Protein AF-A0A851CH70-F1 (afdb_monomer_lite)

Sequence (62 aa):
FSPIPLHFLITSPLFPGNRLTPSVYLLPPHPEEASGPHTTVSLTCLVRGFFPENIDVQWQKN

pLDDT: mean 81.4, std 14.37, range [48.69, 96.56]

Foldseek 3Di:
DDDDDPVCVVVDPPDPDDFWDWDKDWDFFDPCCVVDPHPDTDIDIDTDGGPDPDDDDDDDDD

Structure (mmCIF, N/CA/C/O backbone):
data_AF-A0A851CH70-F1
#
_entry.id   AF-A0A851CH70-F1
#
loop_
_atom_site.group_PDB
_atom_site.id
_atom_site.type_symbol
_atom_site.label_atom_id
_atom_site.label_alt_id
_atom_site.label_comp_id
_atom_site.label_asym_id
_atom_site.label_entity_id
_atom_site.label_seq_id
_atom_site.pdbx_PDB_ins_code
_atom_site.Cartn_x
_atom_site.Cartn_y
_atom_site.Cartn_z
_atom_site.occupancy
_atom_site.B_iso_or_equiv
_atom_site.auth_seq_id
_atom_site.auth_comp_id
_atom_site.auth_asym_id
_atom_site.auth_atom_id
_atom_site.pdbx_PDB_model_num
ATOM 1 N N . PHE A 1 1 ? -17.106 -12.750 41.674 1.00 48.69 1 PHE A N 1
ATOM 2 C CA . PHE A 1 1 ? -16.843 -11.957 40.460 1.00 48.69 1 PHE A CA 1
ATOM 3 C C . PHE A 1 1 ? -15.407 -11.463 40.525 1.00 48.69 1 PHE A C 1
ATOM 5 O O . PHE A 1 1 ? -15.138 -10.517 41.250 1.00 48.69 1 PHE A O 1
ATOM 12 N N . SER A 1 2 ? -14.466 -12.185 39.909 1.00 52.34 2 SER A N 1
ATOM 13 C CA . SER A 1 2 ? -13.051 -11.787 39.920 1.00 52.34 2 SER A CA 1
ATOM 14 C C . SER A 1 2 ? -12.856 -10.577 38.996 1.00 52.34 2 SER A C 1
ATOM 16 O O . SER A 1 2 ? -13.397 -10.612 37.887 1.00 52.34 2 SER A O 1
ATOM 18 N N . PRO A 1 3 ? -12.147 -9.514 39.413 1.00 71.50 3 PRO A N 1
ATOM 19 C CA . PRO A 1 3 ? -11.902 -8.362 38.556 1.00 71.50 3 PRO A CA 1
ATOM 20 C C . PRO A 1 3 ? -11.023 -8.770 37.368 1.00 71.50 3 PRO A C 1
ATOM 22 O O . PRO A 1 3 ? -9.983 -9.409 37.527 1.00 71.50 3 PRO A O 1
ATOM 25 N N . ILE A 1 4 ? -11.466 -8.420 36.161 1.00 67.94 4 ILE A N 1
ATOM 26 C CA . ILE A 1 4 ? -10.742 -8.718 34.923 1.00 67.94 4 ILE A CA 1
ATOM 27 C C . ILE A 1 4 ? -9.487 -7.825 34.879 1.00 67.94 4 ILE A C 1
ATOM 29 O O . ILE A 1 4 ? -9.611 -6.616 35.095 1.00 67.94 4 ILE A O 1
ATOM 33 N N . PRO A 1 5 ? -8.284 -8.369 34.612 1.00 74.12 5 PRO A N 1
ATOM 34 C CA . PRO A 1 5 ? -7.055 -7.578 34.575 1.00 74.12 5 PRO A CA 1
ATOM 35 C C . PRO A 1 5 ? -7.117 -6.486 33.498 1.00 74.12 5 PRO A C 1
ATOM 37 O O . PRO A 1 5 ? -7.507 -6.758 32.365 1.00 74.12 5 PRO A O 1
ATOM 40 N N . LEU A 1 6 ? -6.659 -5.268 33.805 1.00 61.97 6 LEU A N 1
ATOM 41 C CA . LEU A 1 6 ? -6.656 -4.139 32.857 1.00 61.97 6 LEU A CA 1
ATOM 42 C C . LEU A 1 6 ? -5.944 -4.466 31.534 1.00 61.97 6 LEU A C 1
ATOM 44 O O . LEU A 1 6 ? -6.406 -4.065 30.471 1.00 61.97 6 LEU A O 1
ATOM 48 N N . HIS A 1 7 ? -4.873 -5.263 31.579 1.00 62.78 7 HIS A N 1
ATOM 49 C CA . HIS A 1 7 ? -4.165 -5.720 30.380 1.00 62.78 7 HIS A CA 1
ATOM 50 C C . HIS A 1 7 ? -5.063 -6.531 29.428 1.00 62.78 7 HIS A C 1
ATOM 52 O O . HIS A 1 7 ? -4.924 -6.419 28.212 1.00 62.78 7 HIS A O 1
ATOM 58 N N . PHE A 1 8 ? -6.020 -7.298 29.968 1.00 58.66 8 PHE A N 1
ATOM 59 C CA . PHE A 1 8 ? -7.011 -8.034 29.180 1.00 58.66 8 PHE A CA 1
ATOM 60 C C . PHE A 1 8 ? -8.054 -7.113 28.544 1.00 58.66 8 PHE A C 1
ATOM 62 O O . PHE A 1 8 ? -8.486 -7.410 27.444 1.00 58.66 8 PHE A O 1
ATOM 69 N N . LEU A 1 9 ? -8.430 -5.992 29.169 1.00 58.34 9 LEU A N 1
ATOM 70 C CA . LEU A 1 9 ? -9.353 -5.016 28.566 1.00 58.34 9 LEU A CA 1
ATOM 71 C C . LEU A 1 9 ? -8.711 -4.251 27.401 1.00 58.34 9 LEU A C 1
ATOM 73 O O . LEU A 1 9 ? -9.381 -3.967 26.413 1.00 58.34 9 LEU A O 1
ATOM 77 N N . ILE A 1 10 ? -7.411 -3.959 27.506 1.00 60.06 10 ILE A N 1
ATOM 78 C CA . ILE A 1 10 ? -6.629 -3.289 26.455 1.00 60.06 10 ILE A CA 1
ATOM 79 C C . ILE A 1 10 ? -6.414 -4.219 25.248 1.00 60.06 10 ILE A C 1
ATOM 81 O O . ILE A 1 10 ? -6.444 -3.765 24.108 1.00 60.06 10 ILE A O 1
ATOM 85 N N . THR A 1 11 ? -6.208 -5.521 25.488 1.00 55.41 11 THR A N 1
ATOM 86 C CA . THR A 1 11 ? -6.021 -6.531 24.425 1.00 55.41 11 THR A CA 1
ATOM 87 C C . THR A 1 11 ? -7.327 -7.138 23.915 1.00 55.41 11 THR A C 1
ATOM 89 O O . THR A 1 11 ? -7.371 -7.641 22.792 1.00 55.41 11 THR A O 1
ATOM 92 N N . SER A 1 12 ? -8.407 -7.090 24.698 1.00 56.56 12 SER A N 1
ATOM 93 C CA . SER A 1 12 ? -9.730 -7.502 24.242 1.00 56.56 12 SER A CA 1
ATOM 94 C C . SER A 1 12 ? -10.286 -6.454 23.282 1.00 56.56 12 SER A C 1
ATOM 96 O O . SER A 1 12 ? -10.270 -5.265 23.607 1.00 56.56 12 SER A O 1
ATOM 98 N N . PRO A 1 13 ? -10.840 -6.852 22.129 1.00 59.75 13 PRO A N 1
ATOM 99 C CA . PRO A 1 13 ? -11.530 -5.919 21.261 1.00 59.75 13 PRO A CA 1
ATOM 100 C C . PRO A 1 13 ? -12.837 -5.522 21.954 1.00 59.75 13 PRO A C 1
ATOM 102 O O . PRO A 1 13 ? -13.863 -6.169 21.773 1.00 59.75 13 PRO A O 1
ATOM 105 N N . LEU A 1 14 ? -12.819 -4.442 22.740 1.00 55.53 14 LEU A N 1
ATOM 106 C CA . LEU A 1 14 ? -14.018 -3.843 23.347 1.00 55.53 14 LEU A CA 1
ATOM 107 C C . LEU A 1 14 ? -15.035 -3.339 22.298 1.00 55.53 14 LEU A C 1
ATOM 109 O O . LEU A 1 14 ? -16.110 -2.868 22.653 1.00 55.53 14 LEU A O 1
ATOM 113 N N . PHE A 1 15 ? -14.731 -3.509 21.008 1.00 55.50 15 PHE A N 1
ATOM 114 C CA . PHE A 1 15 ? -15.639 -3.304 19.888 1.00 55.50 15 PHE A CA 1
ATOM 115 C C . PHE A 1 15 ? -15.753 -4.586 19.044 1.00 55.50 15 PHE A C 1
ATOM 117 O O . PHE A 1 15 ? -15.136 -4.688 17.978 1.00 55.50 15 PHE A O 1
ATOM 124 N N . PRO A 1 16 ? -16.542 -5.588 19.473 1.00 60.97 16 PRO A N 1
ATOM 125 C CA . PRO A 1 16 ? -17.047 -6.605 18.558 1.00 60.97 16 PRO A CA 1
ATOM 126 C C . PRO A 1 16 ? -18.050 -5.913 17.627 1.00 60.97 16 PRO A C 1
ATOM 128 O O . PRO A 1 16 ? -19.234 -5.840 17.931 1.00 60.97 16 PRO A O 1
ATOM 131 N N . GLY A 1 17 ? -17.556 -5.273 16.565 1.00 63.50 17 GLY A N 1
ATOM 132 C C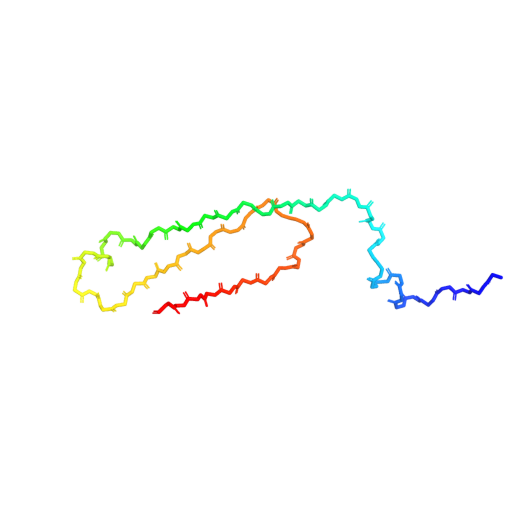A . GLY A 1 17 ? -18.341 -4.243 15.883 1.00 63.50 17 GLY A CA 1
ATOM 133 C C . GLY A 1 17 ? -18.395 -4.346 14.376 1.00 63.50 17 GLY A C 1
ATOM 134 O O . GLY A 1 17 ? -19.438 -4.670 13.825 1.00 63.50 17 GLY A O 1
ATOM 135 N N . ASN A 1 18 ? -17.311 -4.003 13.684 1.00 68.31 18 ASN A N 1
ATOM 136 C CA . ASN A 1 18 ? -17.381 -3.870 12.233 1.00 68.31 18 ASN A CA 1
ATOM 137 C C . ASN A 1 18 ? -15.992 -4.037 11.614 1.00 68.31 18 ASN A C 1
ATOM 139 O O . ASN A 1 18 ? -15.234 -3.076 11.510 1.00 68.31 18 ASN A O 1
ATOM 143 N N . ARG A 1 19 ? -15.621 -5.270 11.249 1.00 82.19 19 ARG A N 1
ATOM 144 C CA . ARG A 1 19 ? -14.415 -5.489 10.440 1.00 82.19 19 ARG A CA 1
ATOM 145 C C . ARG A 1 19 ? -14.728 -5.045 9.022 1.00 82.19 19 ARG A C 1
ATOM 147 O O . ARG A 1 19 ? -15.634 -5.595 8.401 1.00 82.19 19 ARG A O 1
ATOM 154 N N . LEU A 1 20 ? -13.989 -4.062 8.529 1.00 87.75 20 LEU A N 1
ATOM 155 C CA . LEU A 1 20 ? -14.131 -3.602 7.155 1.00 87.75 20 LEU A CA 1
ATOM 156 C C . LEU A 1 20 ? -13.046 -4.255 6.312 1.00 87.75 20 LEU A C 1
ATOM 158 O O . LEU A 1 20 ? -11.862 -4.198 6.649 1.00 87.75 20 LEU A O 1
ATOM 162 N N . THR A 1 21 ? -13.463 -4.902 5.231 1.00 89.88 21 THR A N 1
ATOM 163 C CA . THR A 1 21 ? -12.549 -5.488 4.254 1.00 89.88 21 THR A CA 1
ATOM 164 C C . THR A 1 21 ? -11.808 -4.376 3.509 1.00 89.88 21 THR A C 1
ATOM 166 O O . THR A 1 21 ? -12.473 -3.470 3.003 1.00 89.88 21 THR A O 1
ATOM 169 N N . PRO A 1 22 ? -10.469 -4.435 3.392 1.00 93.44 22 PRO A N 1
ATOM 170 C CA . PRO A 1 22 ? -9.722 -3.446 2.629 1.00 93.44 22 PRO A CA 1
ATOM 171 C C . PRO A 1 22 ? -10.069 -3.505 1.146 1.00 93.44 22 PRO A C 1
ATOM 173 O O . PRO A 1 22 ? -10.102 -4.577 0.541 1.00 93.44 22 PRO A O 1
ATOM 176 N N . SER A 1 23 ? -10.208 -2.334 0.541 1.00 95.06 23 SER A N 1
ATOM 177 C CA . SER A 1 23 ? -10.060 -2.184 -0.901 1.00 95.06 23 SER A CA 1
ATOM 178 C C . SER A 1 23 ? -8.576 -2.039 -1.223 1.00 95.06 23 SER A C 1
ATOM 180 O O . SER A 1 23 ? -7.906 -1.162 -0.668 1.00 95.06 23 SER A O 1
ATOM 182 N N . VAL A 1 24 ? -8.078 -2.890 -2.119 1.00 95.94 24 VAL A N 1
ATOM 183 C CA . VAL A 1 24 ? -6.667 -2.944 -2.517 1.00 95.94 24 VAL A CA 1
ATOM 184 C C . VAL A 1 24 ? -6.541 -2.592 -3.991 1.00 95.94 24 VAL A C 1
ATOM 186 O O . VAL A 1 24 ? -7.228 -3.169 -4.833 1.00 95.94 24 VAL A O 1
ATOM 189 N N . TYR A 1 25 ? -5.646 -1.660 -4.297 1.00 96.56 25 TYR A N 1
ATOM 190 C CA . TYR A 1 25 ? -5.354 -1.231 -5.659 1.00 96.56 25 TYR A CA 1
ATOM 191 C C . TYR A 1 25 ? -3.850 -1.280 -5.891 1.00 96.56 25 TYR A C 1
ATOM 193 O O . TYR A 1 25 ? -3.082 -0.681 -5.138 1.00 96.56 25 TYR A O 1
ATOM 201 N N . LEU A 1 26 ? -3.436 -1.970 -6.952 1.00 96.06 26 LEU A N 1
ATOM 202 C CA . LEU A 1 26 ? -2.060 -1.935 -7.425 1.00 96.06 26 LEU A CA 1
ATOM 203 C C . LEU A 1 26 ? -1.950 -0.848 -8.489 1.00 96.06 26 LEU A C 1
ATOM 205 O O . LEU A 1 26 ? -2.567 -0.950 -9.550 1.00 96.06 26 LEU A O 1
ATOM 209 N N . LEU A 1 27 ? -1.205 0.209 -8.189 1.00 95.44 27 LEU A N 1
ATOM 210 C CA . LEU A 1 27 ? -1.001 1.298 -9.131 1.00 95.44 27 LEU A CA 1
ATOM 211 C C . LEU A 1 27 ? 0.203 0.973 -10.023 1.00 95.44 27 LEU A C 1
ATOM 213 O O . LEU A 1 27 ? 1.213 0.469 -9.514 1.00 95.44 27 LEU A O 1
ATOM 217 N N . PRO A 1 28 ? 0.113 1.249 -11.336 1.00 91.75 28 PRO A N 1
ATOM 218 C CA . PRO A 1 28 ? 1.238 1.052 -12.231 1.00 91.75 28 PRO A CA 1
ATOM 219 C C . PRO A 1 28 ? 2.373 2.032 -11.895 1.00 91.75 28 PRO A C 1
ATOM 221 O O . PRO A 1 28 ? 2.113 3.113 -11.35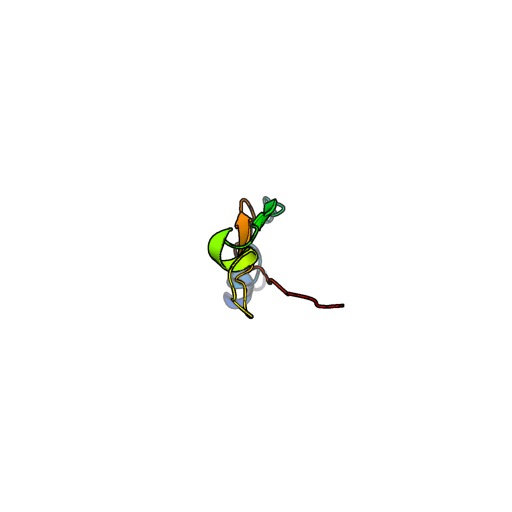3 1.00 91.75 28 PRO A O 1
ATOM 224 N N . PRO A 1 29 ? 3.622 1.685 -12.245 1.00 93.06 29 PRO A N 1
ATOM 225 C CA . PRO A 1 29 ? 4.727 2.632 -12.199 1.00 93.06 29 PRO A CA 1
ATOM 226 C C . PRO A 1 29 ? 4.450 3.835 -13.104 1.00 93.06 29 PRO A C 1
ATOM 228 O O . PRO A 1 29 ? 3.645 3.768 -14.041 1.00 93.06 29 PRO A O 1
ATOM 231 N N . HIS A 1 30 ? 5.129 4.948 -12.833 1.00 90.75 30 HIS A N 1
ATOM 232 C CA . HIS A 1 30 ? 5.001 6.132 -13.671 1.00 90.75 30 HIS A CA 1
ATOM 233 C C . HIS A 1 30 ? 5.451 5.811 -15.114 1.00 90.75 30 HIS A C 1
ATOM 235 O O . HIS A 1 30 ? 6.442 5.097 -15.280 1.00 90.75 30 HIS A O 1
ATOM 241 N N . PRO A 1 31 ? 4.771 6.305 -16.169 1.00 88.88 31 PRO A N 1
ATOM 242 C CA . PRO A 1 31 ? 5.089 5.933 -17.550 1.00 88.88 31 PRO A CA 1
ATOM 243 C C . PRO A 1 31 ? 6.545 6.193 -17.954 1.00 88.88 31 PRO A C 1
ATOM 245 O O . PRO A 1 31 ? 7.106 5.416 -18.727 1.00 88.88 31 PRO A O 1
ATOM 248 N N . GLU A 1 32 ? 7.160 7.245 -17.407 1.00 87.31 32 GLU A N 1
ATOM 249 C CA . GLU A 1 32 ? 8.573 7.578 -17.633 1.00 87.31 32 GLU A CA 1
ATOM 250 C C . GLU A 1 32 ? 9.521 6.534 -17.019 1.00 87.31 32 GLU A C 1
ATOM 252 O O . GLU A 1 32 ? 10.511 6.168 -17.648 1.00 87.31 32 GLU A O 1
ATOM 257 N N . GLU A 1 33 ? 9.190 5.980 -15.846 1.00 86.88 33 GLU A N 1
ATOM 258 C CA . GLU A 1 33 ? 9.943 4.874 -15.233 1.00 86.88 33 GLU A CA 1
ATOM 259 C C . GLU A 1 33 ? 9.730 3.562 -15.994 1.00 86.88 33 GLU A C 1
ATOM 261 O O . GLU A 1 33 ? 10.661 2.782 -16.164 1.00 86.88 33 GLU A O 1
ATOM 266 N N . ALA A 1 34 ? 8.503 3.317 -16.460 1.00 84.44 34 ALA A N 1
ATOM 267 C CA . ALA A 1 34 ? 8.133 2.072 -17.127 1.00 84.44 34 ALA A CA 1
ATOM 268 C C . ALA A 1 34 ? 8.687 1.957 -18.555 1.00 84.44 34 ALA A C 1
ATOM 270 O O . ALA A 1 34 ? 8.958 0.853 -19.023 1.00 84.44 34 ALA A O 1
ATOM 271 N N . SER A 1 35 ? 8.806 3.088 -19.257 1.00 82.25 35 SER A N 1
ATOM 272 C CA . SER A 1 35 ? 9.198 3.138 -20.676 1.00 82.25 35 SER A CA 1
ATOM 273 C C . SER A 1 35 ? 10.602 3.705 -20.892 1.00 82.25 35 SER A C 1
ATOM 275 O O . SER A 1 35 ? 11.124 3.642 -22.005 1.00 82.25 35 SER A O 1
ATOM 277 N N . GLY A 1 36 ? 11.196 4.304 -19.860 1.00 80.56 36 GLY A N 1
ATOM 278 C CA . GLY A 1 36 ? 12.540 4.863 -19.908 1.00 80.56 36 GLY A CA 1
ATOM 279 C C . GLY A 1 36 ? 13.639 3.804 -19.749 1.00 80.56 36 GLY A C 1
ATOM 280 O O . GLY A 1 36 ? 13.363 2.6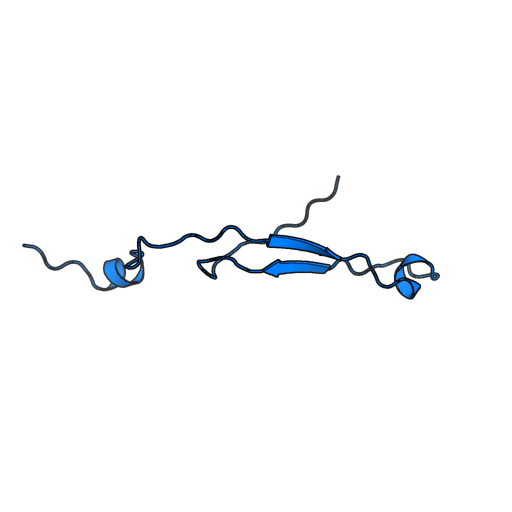22 -19.559 1.00 80.56 36 GLY A O 1
ATOM 281 N N . PRO A 1 37 ? 14.919 4.214 -19.766 1.00 79.88 37 PRO A N 1
ATOM 282 C CA . PRO A 1 37 ? 16.068 3.317 -19.590 1.00 79.88 37 PRO A CA 1
ATOM 283 C C . PRO A 1 37 ? 16.240 2.818 -18.140 1.00 79.88 37 PRO A C 1
ATOM 285 O O . PRO A 1 37 ? 17.309 2.328 -17.773 1.00 79.88 37 PRO A O 1
ATOM 288 N N . HIS A 1 38 ? 15.224 2.986 -17.290 1.00 79.75 38 HIS A N 1
ATOM 289 C CA . HIS A 1 38 ? 15.289 2.662 -15.874 1.00 79.75 38 HIS A CA 1
ATOM 290 C C . HIS A 1 38 ? 15.236 1.145 -15.680 1.00 79.75 38 HIS A C 1
ATOM 292 O O . HIS A 1 38 ? 14.331 0.459 -16.143 1.00 79.75 38 HIS A O 1
ATOM 298 N N . THR A 1 39 ? 16.219 0.611 -14.961 1.00 83.06 39 THR A N 1
ATOM 299 C CA . THR A 1 39 ? 16.281 -0.810 -14.582 1.00 83.06 39 THR A CA 1
ATOM 300 C C . THR A 1 39 ? 15.472 -1.129 -13.324 1.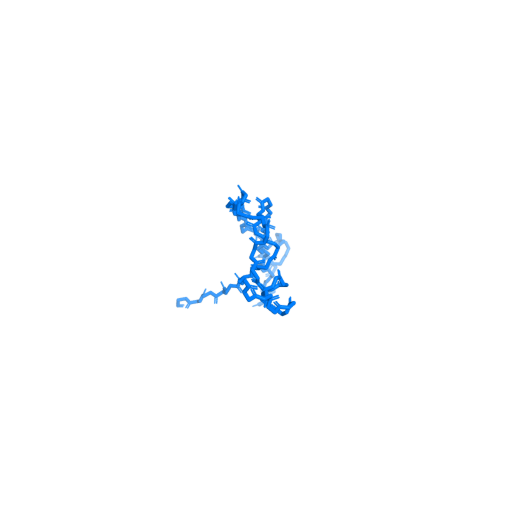00 83.06 39 THR A C 1
ATOM 302 O O . THR A 1 39 ? 15.310 -2.297 -12.974 1.00 83.06 39 THR A O 1
ATOM 305 N N . THR A 1 40 ? 14.952 -0.096 -12.660 1.00 88.50 40 THR A N 1
ATOM 306 C CA . THR A 1 40 ? 14.164 -0.179 -11.431 1.00 88.50 40 THR A CA 1
ATOM 307 C C . THR A 1 40 ? 12.875 0.603 -11.618 1.00 88.50 40 THR A C 1
ATOM 309 O O . THR A 1 40 ? 12.901 1.713 -12.143 1.00 88.50 40 THR A O 1
ATOM 312 N N . VAL A 1 41 ? 11.766 0.038 -11.146 1.00 92.19 41 VAL A N 1
ATOM 313 C CA . VAL A 1 41 ? 10.440 0.661 -11.182 1.00 92.19 41 VAL A CA 1
ATOM 314 C C . VAL A 1 41 ? 9.812 0.639 -9.797 1.00 92.19 41 VAL A C 1
ATOM 316 O O . VAL A 1 41 ? 10.057 -0.285 -9.012 1.00 92.19 41 VAL A O 1
ATOM 319 N N . SER A 1 42 ? 8.974 1.628 -9.509 1.00 92.56 42 SER A N 1
ATOM 320 C CA . SER A 1 42 ? 8.233 1.690 -8.250 1.00 92.56 42 SER A CA 1
ATOM 321 C C . SER A 1 42 ? 6.838 1.079 -8.397 1.00 92.56 42 SER A C 1
ATOM 323 O O . SER A 1 42 ? 6.032 1.533 -9.206 1.00 92.56 42 SER A O 1
ATOM 325 N N . LEU A 1 43 ? 6.515 0.071 -7.582 1.00 93.88 43 LEU A N 1
ATOM 326 C CA . LEU A 1 43 ? 5.155 -0.465 -7.462 1.00 93.88 43 LEU A CA 1
ATOM 327 C C . LEU A 1 43 ? 4.483 0.106 -6.217 1.00 93.88 43 LEU A C 1
ATOM 329 O O . LEU A 1 43 ? 5.038 0.037 -5.121 1.00 93.88 43 LEU A O 1
ATOM 333 N N . THR A 1 44 ? 3.270 0.638 -6.372 1.00 95.88 44 THR A N 1
ATOM 334 C CA . THR A 1 44 ? 2.513 1.214 -5.252 1.00 95.88 44 THR A CA 1
ATOM 335 C C . THR A 1 44 ? 1.276 0.372 -4.961 1.00 95.88 44 THR A C 1
ATOM 337 O O . THR A 1 44 ? 0.415 0.207 -5.823 1.00 95.88 44 THR A O 1
ATOM 340 N N . CYS A 1 45 ? 1.166 -0.134 -3.731 1.00 95.56 45 CYS A N 1
ATOM 341 C CA . CYS A 1 45 ? -0.035 -0.800 -3.225 1.00 95.56 45 CYS A CA 1
ATOM 342 C C . CYS A 1 45 ? -0.829 0.178 -2.354 1.00 95.56 45 CYS A C 1
ATOM 344 O O . CYS A 1 45 ? -0.361 0.598 -1.295 1.00 95.56 45 CYS A O 1
ATOM 346 N N . LEU A 1 46 ? -2.026 0.551 -2.804 1.00 95.94 46 LEU A N 1
ATOM 347 C CA . LEU A 1 46 ? -2.939 1.416 -2.067 1.00 95.94 46 LEU A CA 1
ATOM 348 C C . LEU A 1 46 ? -3.996 0.564 -1.363 1.00 95.94 46 LEU A C 1
ATOM 350 O O . LEU A 1 46 ? -4.827 -0.069 -2.016 1.00 95.94 46 LEU A O 1
ATOM 354 N N . VAL A 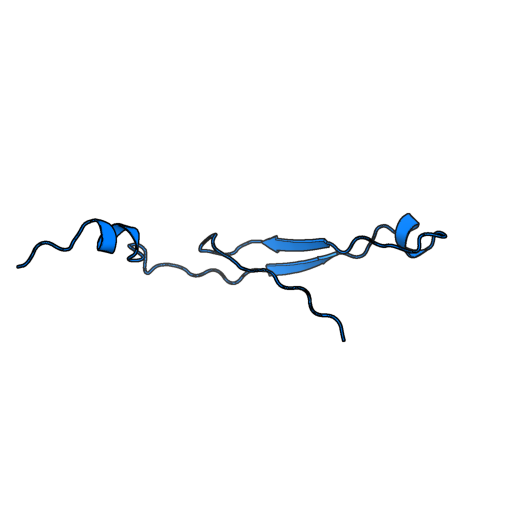1 47 ? -3.995 0.605 -0.032 1.00 95.25 47 VAL A N 1
ATOM 355 C CA . VAL A 1 47 ? -4.945 -0.114 0.825 1.00 95.25 47 VAL A CA 1
ATOM 356 C C . VAL A 1 47 ? -5.820 0.902 1.555 1.00 95.25 47 VAL A C 1
ATOM 358 O O . VAL A 1 47 ? -5.303 1.793 2.228 1.00 95.25 47 VAL A O 1
ATOM 361 N N . ARG A 1 48 ? -7.148 0.811 1.415 1.00 94.31 48 ARG A N 1
ATOM 362 C CA . ARG A 1 48 ? -8.081 1.776 2.028 1.00 94.31 48 ARG A CA 1
ATOM 363 C C . ARG A 1 48 ? -9.389 1.142 2.487 1.00 94.31 48 ARG A C 1
ATOM 365 O O . ARG A 1 48 ? -9.790 0.102 1.979 1.00 94.31 48 ARG A O 1
ATOM 372 N N . GLY A 1 49 ? -10.082 1.824 3.400 1.00 91.12 49 GLY A N 1
ATOM 373 C CA . GLY A 1 49 ? -11.437 1.452 3.825 1.00 91.12 49 GLY A CA 1
ATOM 374 C C . GLY A 1 49 ? -11.502 0.206 4.709 1.00 91.12 49 GLY A C 1
ATOM 375 O O . GLY A 1 49 ? -12.491 -0.512 4.649 1.00 91.12 49 GLY A O 1
ATOM 376 N N . PHE A 1 50 ? -10.462 -0.058 5.503 1.00 91.31 50 PHE A N 1
ATOM 377 C CA . PHE A 1 50 ? -10.388 -1.224 6.380 1.00 91.31 50 PHE A CA 1
ATOM 378 C C . PHE A 1 50 ? -10.422 -0.849 7.860 1.00 91.31 50 PHE A C 1
ATOM 380 O O . PHE A 1 50 ? -10.114 0.279 8.240 1.00 91.31 50 PHE A O 1
ATOM 387 N N . PHE A 1 51 ? -10.810 -1.817 8.687 1.00 88.75 51 PHE A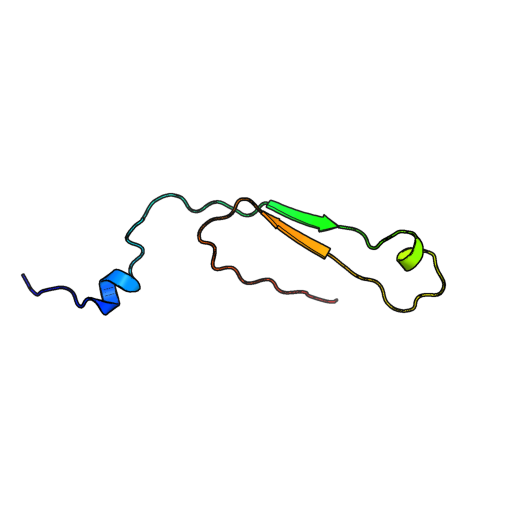 N 1
ATOM 388 C CA . PHE A 1 51 ? -10.792 -1.715 10.143 1.00 88.75 51 PHE A CA 1
ATOM 389 C C . PHE A 1 51 ? -10.643 -3.119 10.753 1.00 88.75 51 PHE A C 1
ATOM 391 O O . PHE A 1 51 ? -11.335 -4.038 10.294 1.00 88.75 51 PHE A O 1
ATOM 398 N N . PRO A 1 52 ? -9.827 -3.309 11.809 1.00 86.50 52 PRO A N 1
ATOM 399 C CA . PRO A 1 52 ? -9.002 -2.306 12.501 1.00 86.50 52 PRO A CA 1
ATOM 400 C C . PRO A 1 52 ? -7.786 -1.856 11.675 1.00 86.50 52 PRO A C 1
ATOM 402 O O . PRO A 1 52 ? -7.455 -2.483 10.677 1.00 86.50 52 PRO A O 1
ATOM 405 N N . GLU A 1 53 ? -7.112 -0.782 12.096 1.00 81.06 53 GLU A N 1
ATOM 406 C CA . GLU A 1 53 ? -5.960 -0.198 11.376 1.00 81.06 53 GLU A CA 1
ATOM 407 C C . GLU A 1 53 ? -4.716 -1.106 11.340 1.00 81.06 53 GLU A C 1
ATOM 409 O O . GLU A 1 53 ? -3.801 -0.891 10.549 1.00 81.06 53 GLU A O 1
ATOM 414 N N . ASN A 1 54 ? -4.678 -2.145 12.176 1.00 85.88 54 ASN A N 1
ATOM 415 C CA . ASN A 1 54 ? -3.551 -3.066 12.258 1.00 85.88 54 ASN A CA 1
ATOM 416 C C . ASN A 1 54 ? -3.604 -4.086 11.104 1.00 85.88 54 ASN A C 1
ATOM 418 O O . ASN A 1 54 ? -4.352 -5.064 11.178 1.00 85.88 54 ASN A O 1
ATOM 422 N N . ILE A 1 55 ? -2.805 -3.863 10.054 1.00 87.00 55 ILE A N 1
ATOM 423 C CA . ILE A 1 55 ? -2.691 -4.743 8.877 1.00 87.00 55 ILE A CA 1
ATOM 424 C C . ILE A 1 55 ? -1.237 -5.091 8.545 1.00 87.00 55 ILE A C 1
ATOM 426 O O . ILE A 1 55 ? -0.320 -4.351 8.889 1.00 87.00 55 ILE A O 1
ATOM 430 N N . ASP A 1 56 ? -1.053 -6.207 7.838 1.00 91.44 56 ASP A N 1
ATOM 431 C CA . ASP A 1 56 ? 0.225 -6.660 7.281 1.00 91.44 56 ASP A CA 1
ATOM 432 C C . ASP A 1 56 ? 0.136 -6.672 5.748 1.00 91.44 56 ASP A C 1
ATOM 434 O O . ASP A 1 56 ? -0.883 -7.083 5.185 1.00 91.44 56 ASP A O 1
ATOM 438 N N . VAL A 1 57 ? 1.182 -6.198 5.067 1.00 92.81 57 VAL A N 1
ATOM 439 C CA . VAL A 1 57 ? 1.252 -6.143 3.599 1.00 92.81 57 VAL A CA 1
ATOM 440 C C . VAL A 1 57 ? 2.522 -6.848 3.148 1.00 92.81 57 VAL A C 1
ATOM 442 O O . VAL A 1 57 ? 3.624 -6.436 3.501 1.00 92.81 57 VAL A O 1
ATOM 445 N N . GLN A 1 58 ? 2.368 -7.892 2.333 1.00 94.62 58 GLN A N 1
ATOM 446 C CA . GLN A 1 58 ? 3.480 -8.703 1.839 1.00 94.62 58 GLN A CA 1
ATOM 447 C C . GLN A 1 58 ? 3.517 -8.710 0.318 1.00 94.62 58 GLN A C 1
ATOM 449 O O . GLN A 1 58 ? 2.494 -8.869 -0.347 1.00 94.62 58 GLN A O 1
ATOM 454 N N . TRP A 1 59 ? 4.724 -8.577 -0.224 1.00 94.31 59 TRP A N 1
ATOM 455 C CA . TRP A 1 59 ? 4.990 -8.713 -1.649 1.00 94.31 59 TRP A CA 1
ATOM 456 C C . TRP A 1 59 ? 5.554 -10.096 -1.937 1.00 94.31 59 TRP A C 1
ATOM 458 O O . TRP A 1 59 ? 6.435 -10.578 -1.226 1.00 94.31 59 TRP A O 1
ATOM 468 N N . GLN A 1 60 ? 5.065 -10.718 -3.002 1.00 92.94 60 GLN A N 1
ATOM 469 C CA . GLN A 1 60 ? 5.552 -12.005 -3.478 1.00 92.94 60 GLN A CA 1
ATOM 470 C C . GLN A 1 60 ? 6.064 -11.857 -4.908 1.00 92.94 60 GLN A C 1
ATOM 472 O O . GLN A 1 60 ? 5.522 -11.086 -5.701 1.00 92.94 60 GLN A O 1
ATOM 477 N N . LYS A 1 61 ? 7.121 -12.603 -5.225 1.00 90.88 61 LYS A N 1
ATOM 478 C CA . LYS A 1 61 ? 7.696 -12.726 -6.563 1.00 90.88 61 LYS A CA 1
ATOM 479 C C . LYS A 1 61 ? 7.654 -14.203 -6.948 1.00 90.88 61 LYS A C 1
ATOM 481 O O . LYS A 1 61 ? 7.977 -15.042 -6.112 1.00 90.88 61 LYS A O 1
ATOM 486 N N . ASN A 1 62 ? 7.252 -14.487 -8.185 1.00 81.38 62 ASN A N 1
ATOM 487 C CA . ASN A 1 62 ? 7.323 -15.823 -8.779 1.00 81.38 62 ASN A CA 1
ATOM 488 C C . ASN A 1 62 ? 8.701 -16.081 -9.398 1.00 81.38 62 ASN A C 1
ATOM 490 O O . ASN A 1 62 ? 9.294 -15.108 -9.927 1.00 81.38 62 ASN A O 1
#

InterPro domains:
  IPR003597 Immunoglobulin C1-set [PF07654] (24-62)
  IPR007110 Immunoglobulin-like domain [PS50835] (22-62)
  IPR013783 Immunoglobulin-like fold [G3DSA:2.60.40.10] (19-62)
  IPR036179 Immunoglobulin-like domain superfamily [SSF48726] (18-62)
  IPR050380 Immune Recognition and Response Modulators [PTHR23411] (8-62)

Radius of gyration: 20.21 Å; chains: 1; bounding box: 35×23×61 Å

Organism: Calyptomena viridis (NCBI:txid135972)

Secondary structure (DSSP, 8-state):
-PPPPHHHHHHS-S----PBPPEEEEEPPPHHHHHSS-S----EEEEES-BSS---------